Protein AF-A0A366X225-F1 (afdb_monomer_lite)

pLDDT: mean 85.99, std 16.81, range [42.94, 98.06]

Radius of gyration: 25.99 Å; chains: 1; bounding box: 62×30×93 Å

Secondary structure (DSSP, 8-state):
----------------------PPPPEEEEEEEEEEEEETTEEEEEEEEEEEEEEEETT-SEEEEEETTEEEEEEEEEETTEEEEEEEETTEEEEEEEETT-EEEEEE-STT-EEEEEEEEE-

Sequence (123 aa):
MKYLAALAALLLPAVVQATTQNTPGAEFVYECQIEEICKSGKCTPAGTPKKIMLKRVEGASKGTLSVDGDVAELHVFKGLGSYEFLQITNGGSVGYTIDESGTLAIRATGANSRNERGTCTVS

Structure (mmCIF, N/CA/C/O backbone):
data_AF-A0A366X225-F1
#
_entry.id   AF-A0A366X225-F1
#
loop_
_atom_site.group_PDB
_atom_site.id
_atom_site.type_symbol
_atom_site.label_atom_id
_atom_site.label_alt_id
_atom_site.label_comp_id
_atom_site.label_asym_id
_atom_site.label_entity_id
_atom_site.label_seq_id
_atom_site.pdbx_PDB_ins_code
_atom_site.Cartn_x
_atom_site.Cartn_y
_atom_site.Cartn_z
_atom_site.occupancy
_atom_site.B_iso_or_equiv
_atom_site.auth_seq_id
_atom_site.auth_comp_id
_atom_site.auth_asym_id
_atom_site.auth_atom_id
_atom_site.pdbx_PDB_model_num
ATOM 1 N N . MET A 1 1 ? 44.214 -16.296 -74.982 1.00 45.38 1 MET A N 1
ATOM 2 C CA . MET A 1 1 ? 42.914 -16.454 -74.297 1.00 45.38 1 MET A CA 1
ATOM 3 C C . MET A 1 1 ? 43.184 -16.617 -72.807 1.00 45.38 1 MET A C 1
ATOM 5 O O . MET A 1 1 ? 43.672 -17.663 -72.406 1.00 45.38 1 MET A O 1
ATOM 9 N N . LYS A 1 2 ? 43.010 -15.554 -72.013 1.00 42.94 2 LYS A N 1
ATOM 10 C CA . LYS A 1 2 ? 43.179 -15.571 -70.551 1.00 42.94 2 LYS A CA 1
ATOM 11 C C . LYS A 1 2 ? 41.893 -15.022 -69.939 1.00 42.94 2 LYS A C 1
ATOM 13 O O . LYS A 1 2 ? 41.518 -13.891 -70.223 1.00 42.94 2 LYS A O 1
ATOM 18 N N . TYR A 1 3 ? 41.212 -15.875 -69.185 1.00 44.16 3 TYR A N 1
ATOM 19 C CA . TYR A 1 3 ? 39.962 -15.594 -68.495 1.00 44.16 3 TYR A CA 1
ATOM 20 C C . TYR A 1 3 ? 40.241 -14.700 -67.281 1.00 44.16 3 TYR A C 1
ATOM 22 O O . TYR A 1 3 ? 41.045 -15.064 -66.427 1.00 44.16 3 TYR A O 1
ATOM 30 N N . LEU A 1 4 ? 39.581 -13.546 -67.202 1.00 45.88 4 LEU A N 1
ATOM 31 C CA . LEU A 1 4 ? 39.480 -12.745 -65.983 1.00 45.88 4 LEU A CA 1
ATOM 32 C C . LEU A 1 4 ? 38.033 -12.846 -65.508 1.00 45.88 4 LEU A C 1
ATOM 34 O O . LEU A 1 4 ? 37.137 -12.214 -66.061 1.00 45.88 4 LEU A O 1
ATOM 38 N N . ALA A 1 5 ? 37.813 -13.707 -64.518 1.00 49.00 5 ALA A N 1
ATOM 39 C CA . ALA A 1 5 ? 36.567 -13.775 -63.775 1.00 49.00 5 ALA A CA 1
ATOM 40 C C . ALA A 1 5 ? 36.510 -12.575 -62.818 1.00 49.00 5 ALA A C 1
ATOM 42 O O . ALA A 1 5 ? 37.310 -12.479 -61.889 1.00 49.00 5 ALA A O 1
ATOM 43 N N . ALA A 1 6 ? 35.589 -11.645 -63.063 1.00 52.09 6 ALA A N 1
ATOM 44 C CA . ALA A 1 6 ? 35.279 -10.574 -62.127 1.00 52.09 6 ALA A CA 1
ATOM 45 C C . ALA A 1 6 ? 34.315 -11.116 -61.058 1.00 52.09 6 ALA A C 1
ATOM 47 O O . ALA A 1 6 ? 33.169 -11.445 -61.363 1.00 52.09 6 ALA A O 1
ATOM 48 N N . LEU A 1 7 ? 34.783 -11.231 -59.810 1.00 51.38 7 LEU A N 1
ATOM 49 C CA . LEU A 1 7 ? 33.918 -11.467 -58.654 1.00 51.38 7 LEU A CA 1
ATOM 50 C C . LEU A 1 7 ? 33.067 -10.214 -58.406 1.00 51.38 7 LEU A C 1
ATOM 52 O O . LEU A 1 7 ? 33.584 -9.175 -57.998 1.00 51.38 7 LEU A O 1
ATOM 56 N N . ALA A 1 8 ? 31.758 -10.324 -58.614 1.00 50.22 8 ALA A N 1
ATOM 57 C CA . ALA A 1 8 ? 30.793 -9.360 -58.108 1.00 50.22 8 ALA A CA 1
ATOM 58 C C . ALA A 1 8 ? 30.643 -9.551 -56.588 1.00 50.22 8 ALA A C 1
ATOM 60 O O . ALA A 1 8 ? 30.026 -10.512 -56.129 1.00 50.22 8 ALA A O 1
ATOM 61 N N . ALA A 1 9 ? 31.222 -8.645 -55.802 1.00 53.41 9 ALA A N 1
ATOM 62 C CA . ALA A 1 9 ? 30.961 -8.556 -54.371 1.00 53.41 9 ALA A CA 1
ATOM 63 C C . ALA A 1 9 ? 29.570 -7.933 -54.154 1.00 53.41 9 ALA A C 1
ATOM 65 O O . ALA A 1 9 ? 29.398 -6.716 -54.217 1.00 53.41 9 ALA A O 1
ATOM 66 N N . LEU A 1 10 ? 28.562 -8.779 -53.933 1.00 50.12 10 LEU A N 1
ATOM 67 C CA . LEU A 1 10 ? 27.245 -8.372 -53.447 1.00 50.12 10 LEU A CA 1
ATOM 68 C C . LEU A 1 10 ? 27.374 -7.913 -51.986 1.00 50.12 10 LEU A C 1
ATOM 70 O O . LEU A 1 10 ? 27.434 -8.727 -51.068 1.00 50.12 10 LEU A O 1
ATOM 74 N N . LEU A 1 11 ? 27.427 -6.598 -51.776 1.00 56.06 11 LEU A N 1
ATOM 75 C CA . LEU A 1 11 ? 27.238 -5.975 -50.466 1.00 56.06 11 LEU A CA 1
ATOM 76 C C . LEU A 1 11 ? 25.758 -6.102 -50.080 1.00 56.06 11 LEU A C 1
ATOM 78 O O . LEU A 1 11 ? 24.922 -5.304 -50.499 1.00 56.06 11 LEU A O 1
ATOM 82 N N . LEU A 1 12 ? 25.429 -7.131 -49.301 1.00 57.06 12 LEU A N 1
ATOM 83 C CA . LEU A 1 12 ? 24.141 -7.224 -48.618 1.00 57.06 12 LEU A CA 1
ATOM 84 C C . LEU A 1 12 ? 24.100 -6.155 -47.510 1.00 57.06 12 LEU A C 1
ATOM 86 O O . LEU A 1 12 ? 25.035 -6.097 -46.706 1.00 57.06 12 LEU A O 1
ATOM 90 N N . PRO A 1 13 ? 23.053 -5.314 -47.424 1.00 50.59 13 PRO A N 1
ATOM 91 C CA . PRO A 1 13 ? 22.893 -4.420 -46.289 1.00 50.59 13 PRO A CA 1
ATOM 92 C C . PRO A 1 13 ? 22.674 -5.270 -45.035 1.00 50.59 13 PRO A C 1
ATOM 94 O O . PRO A 1 13 ? 21.733 -6.062 -44.961 1.00 50.59 13 PRO A O 1
ATOM 97 N N . ALA A 1 14 ? 23.565 -5.121 -44.055 1.00 59.62 14 ALA A N 1
ATOM 98 C CA . A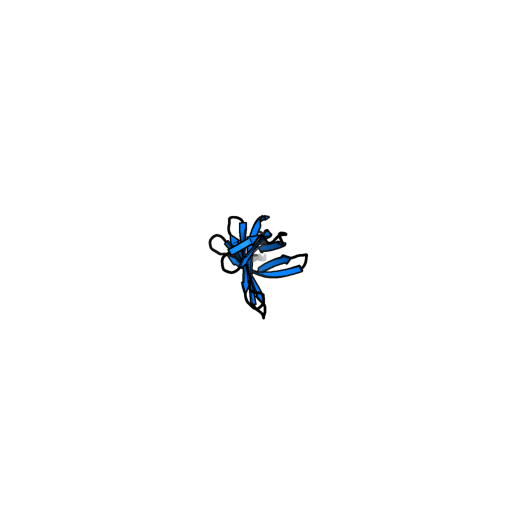LA A 1 14 ? 23.378 -5.693 -42.734 1.00 59.62 14 ALA A CA 1
ATOM 99 C C . ALA A 1 14 ? 22.087 -5.112 -42.147 1.00 59.62 14 ALA A C 1
ATOM 101 O O . ALA A 1 14 ? 22.006 -3.923 -41.836 1.00 59.62 14 ALA A O 1
ATOM 102 N N . VAL A 1 15 ? 21.057 -5.948 -42.038 1.00 59.75 15 VAL A N 1
ATOM 103 C CA . VAL A 1 15 ? 19.835 -5.617 -41.312 1.00 59.75 15 VAL A CA 1
ATOM 104 C C . VAL A 1 15 ? 20.234 -5.491 -39.845 1.00 59.75 15 VAL A C 1
ATOM 106 O O . VAL A 1 15 ? 20.416 -6.490 -39.154 1.00 59.75 15 VAL A O 1
ATOM 109 N N . VAL A 1 16 ? 20.424 -4.259 -39.374 1.00 59.19 16 VAL A N 1
ATOM 110 C CA . VAL A 1 16 ? 20.585 -3.971 -37.948 1.00 59.19 16 VAL A CA 1
ATOM 111 C C . VAL A 1 16 ? 19.224 -4.219 -37.308 1.00 59.19 16 VAL A C 1
ATOM 113 O O . VAL A 1 16 ? 18.356 -3.349 -37.294 1.00 59.19 16 VAL A O 1
ATOM 116 N N . GLN A 1 17 ? 18.998 -5.444 -36.834 1.00 50.78 17 GLN A N 1
ATOM 117 C CA . GLN A 1 17 ? 17.871 -5.731 -35.959 1.00 50.78 17 GLN A CA 1
ATOM 118 C C . GLN A 1 17 ? 18.116 -4.967 -34.660 1.00 50.78 17 GLN A C 1
ATOM 120 O O . GLN A 1 17 ? 18.976 -5.337 -33.864 1.00 50.78 17 GLN A O 1
ATOM 125 N N . ALA A 1 18 ? 17.382 -3.872 -34.465 1.00 53.41 18 ALA A N 1
ATOM 126 C CA . ALA A 1 18 ? 17.300 -3.204 -33.180 1.00 53.41 18 ALA A CA 1
ATOM 127 C C . ALA A 1 18 ? 16.636 -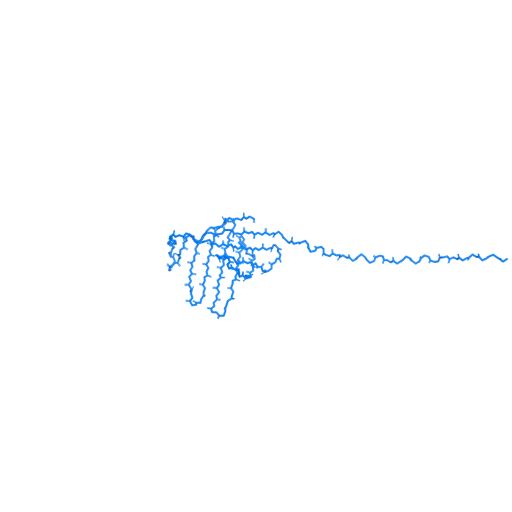4.175 -32.197 1.00 53.41 18 ALA A C 1
ATOM 129 O O . ALA A 1 18 ? 15.414 -4.259 -32.099 1.00 53.41 18 ALA A O 1
ATOM 130 N N . THR A 1 19 ? 17.444 -4.965 -31.497 1.00 49.81 19 THR A N 1
ATOM 131 C CA . THR A 1 19 ? 16.992 -5.681 -30.313 1.00 49.81 19 THR A CA 1
ATOM 132 C C . THR A 1 19 ? 16.685 -4.619 -29.269 1.00 49.81 19 THR A C 1
ATOM 134 O O . THR A 1 19 ? 17.601 -4.040 -28.686 1.00 49.81 19 THR A O 1
ATOM 137 N N . THR A 1 20 ? 15.404 -4.317 -29.053 1.00 56.50 20 THR A N 1
ATOM 138 C CA . THR A 1 20 ? 14.968 -3.611 -27.848 1.00 56.50 20 THR A CA 1
ATOM 139 C C . THR A 1 20 ? 15.400 -4.467 -26.668 1.00 56.50 20 THR A C 1
ATOM 141 O O . THR A 1 20 ? 14.787 -5.494 -26.373 1.00 56.50 20 THR A O 1
ATOM 144 N N . GLN A 1 21 ? 16.520 -4.101 -26.053 1.00 48.28 21 GLN A N 1
ATOM 145 C CA . GLN A 1 21 ? 16.972 -4.699 -24.812 1.00 48.28 21 GLN A CA 1
ATOM 146 C C . GLN A 1 21 ? 15.871 -4.407 -23.787 1.00 48.28 21 GLN A C 1
ATOM 148 O O . GLN A 1 21 ? 15.694 -3.265 -23.370 1.00 48.28 21 GLN A O 1
ATOM 153 N N . ASN A 1 22 ? 15.077 -5.427 -23.451 1.00 58.28 22 ASN A N 1
ATOM 154 C CA . ASN A 1 22 ? 14.127 -5.399 -22.342 1.00 58.28 22 ASN A CA 1
ATOM 155 C C . ASN A 1 22 ? 14.946 -5.369 -21.047 1.00 58.28 22 ASN A C 1
ATOM 157 O O . ASN A 1 22 ? 15.092 -6.378 -20.362 1.00 58.28 22 ASN A O 1
ATOM 161 N N . THR A 1 23 ? 15.565 -4.229 -20.751 1.00 61.78 23 THR A N 1
ATOM 162 C CA . THR A 1 23 ? 16.119 -3.981 -19.426 1.00 61.78 23 THR A CA 1
ATOM 163 C C . THR A 1 23 ? 14.921 -3.886 -18.487 1.00 61.78 23 THR A C 1
ATOM 165 O O . THR A 1 23 ? 14.060 -3.033 -18.721 1.00 61.78 23 THR A O 1
ATOM 168 N N . PRO A 1 24 ? 14.805 -4.761 -17.472 1.00 69.88 24 PRO A N 1
ATOM 169 C CA . PRO A 1 24 ? 13.753 -4.626 -16.478 1.00 69.88 24 PRO A CA 1
ATOM 170 C C . PRO A 1 24 ? 13.829 -3.220 -15.880 1.00 69.88 24 PRO A C 1
ATOM 172 O O . PRO A 1 24 ? 14.920 -2.757 -15.542 1.00 69.88 24 PRO A O 1
ATOM 175 N N . GLY A 1 25 ? 12.691 -2.528 -15.804 1.00 84.50 25 GLY A N 1
ATOM 176 C CA . GLY A 1 25 ? 12.619 -1.235 -15.129 1.00 84.50 25 GLY A CA 1
ATOM 177 C C . GLY A 1 25 ? 13.063 -1.352 -13.669 1.00 84.50 25 GLY A C 1
ATOM 178 O O . GLY A 1 25 ? 13.116 -2.453 -13.117 1.00 84.50 25 GLY A O 1
ATOM 179 N N . ALA A 1 26 ? 13.377 -0.223 -13.031 1.00 92.94 26 ALA A N 1
ATOM 180 C CA . ALA A 1 26 ? 13.740 -0.228 -11.619 1.00 92.94 26 ALA A CA 1
ATOM 181 C C . ALA A 1 26 ? 12.612 -0.843 -10.771 1.00 92.94 26 ALA A C 1
ATOM 183 O O . ALA A 1 26 ? 11.428 -0.548 -10.970 1.00 92.94 26 ALA A O 1
ATOM 184 N N . GLU A 1 27 ? 12.979 -1.720 -9.844 1.00 95.25 27 GLU A N 1
ATOM 185 C CA . GLU A 1 27 ? 12.055 -2.310 -8.881 1.00 95.25 27 GLU A CA 1
ATOM 186 C C . GLU A 1 27 ? 11.951 -1.409 -7.650 1.00 95.25 27 GLU A C 1
ATOM 188 O O . GLU A 1 27 ? 12.944 -0.831 -7.224 1.00 95.25 27 GLU A O 1
ATOM 193 N N . PHE A 1 28 ? 10.744 -1.285 -7.104 1.00 95.56 28 PHE A N 1
ATOM 194 C CA . PHE A 1 28 ? 10.478 -0.527 -5.886 1.00 95.56 28 PHE A CA 1
ATOM 195 C C . PHE A 1 28 ? 9.654 -1.389 -4.940 1.00 95.56 28 PHE A C 1
ATOM 197 O O . PHE A 1 28 ? 8.569 -1.856 -5.323 1.00 95.56 28 PHE A O 1
ATOM 204 N N . VAL A 1 29 ? 10.145 -1.562 -3.714 1.00 97.25 29 VAL A N 1
ATOM 205 C CA . VAL A 1 29 ? 9.449 -2.294 -2.655 1.00 97.25 29 VAL A CA 1
ATOM 206 C C . VAL A 1 29 ? 9.064 -1.321 -1.550 1.00 97.25 29 VAL A C 1
ATOM 208 O O . VAL A 1 29 ? 9.901 -0.648 -0.966 1.00 97.25 29 VAL A O 1
ATOM 211 N N . TYR A 1 30 ? 7.769 -1.234 -1.273 1.00 97.69 30 TYR A N 1
ATOM 212 C CA . TYR A 1 30 ? 7.200 -0.430 -0.203 1.00 97.69 30 TYR A CA 1
ATOM 213 C C . TYR A 1 30 ? 6.861 -1.347 0.968 1.00 97.69 30 TYR A C 1
ATOM 215 O O . TYR A 1 30 ? 5.911 -2.131 0.904 1.00 97.69 30 TYR A O 1
ATOM 223 N N . GLU A 1 31 ? 7.633 -1.242 2.039 1.00 97.81 31 GLU A N 1
ATOM 224 C CA . GLU A 1 31 ? 7.369 -1.917 3.304 1.00 97.81 31 GLU A CA 1
ATOM 225 C C . GLU A 1 31 ? 6.490 -1.013 4.159 1.00 97.81 31 GLU A C 1
ATOM 227 O O . GLU A 1 31 ? 6.944 0.026 4.639 1.00 97.81 31 GLU A O 1
ATOM 232 N N . CYS A 1 32 ? 5.222 -1.383 4.327 1.00 97.94 32 CYS A N 1
ATOM 233 C CA . CYS A 1 32 ? 4.241 -0.522 4.965 1.00 97.94 32 CYS A CA 1
ATOM 234 C C . CYS A 1 32 ? 3.738 -1.076 6.295 1.00 97.94 32 CYS A C 1
ATOM 236 O O . CYS A 1 32 ? 3.544 -2.283 6.460 1.00 97.94 32 CYS A O 1
ATOM 238 N N . GLN A 1 33 ? 3.451 -0.168 7.223 1.00 97.38 33 GLN A N 1
ATOM 239 C CA . GLN A 1 33 ? 2.783 -0.441 8.487 1.00 97.38 33 GLN A CA 1
ATOM 240 C C . GLN A 1 33 ? 1.438 0.274 8.506 1.00 97.38 33 GLN A C 1
ATOM 242 O O . GLN A 1 33 ? 1.374 1.490 8.371 1.00 97.38 33 GLN A O 1
ATOM 247 N N . ILE A 1 34 ? 0.357 -0.482 8.664 1.00 96.69 34 ILE A N 1
ATOM 248 C CA . ILE A 1 34 ? -0.988 0.052 8.854 1.00 96.69 34 ILE A CA 1
ATOM 249 C C . ILE A 1 34 ? -1.137 0.394 10.332 1.00 96.69 34 ILE A C 1
ATOM 251 O O . ILE A 1 34 ? -1.117 -0.494 11.183 1.00 96.69 34 ILE A O 1
ATOM 255 N N . GLU A 1 35 ? -1.282 1.677 10.621 1.00 96.62 35 GLU A N 1
ATOM 256 C CA . GLU A 1 35 ? -1.203 2.248 11.966 1.00 96.62 35 GLU A CA 1
ATOM 257 C C . GLU A 1 35 ? -2.560 2.728 12.470 1.00 96.62 35 GLU A C 1
ATOM 259 O O . GLU A 1 35 ? -2.798 2.719 13.677 1.00 96.62 35 GLU A O 1
ATOM 264 N N . GLU A 1 36 ? -3.471 3.113 11.573 1.00 96.62 36 GLU A N 1
ATOM 265 C CA . GLU A 1 36 ? -4.776 3.653 11.942 1.00 96.62 36 GLU A CA 1
ATOM 266 C C . GLU A 1 36 ? -5.917 3.006 11.158 1.00 96.62 36 GLU A C 1
ATOM 268 O O . GLU A 1 36 ? -5.807 2.702 9.969 1.00 96.62 36 GLU A O 1
ATOM 273 N N . ILE A 1 37 ? -7.066 2.887 11.821 1.00 94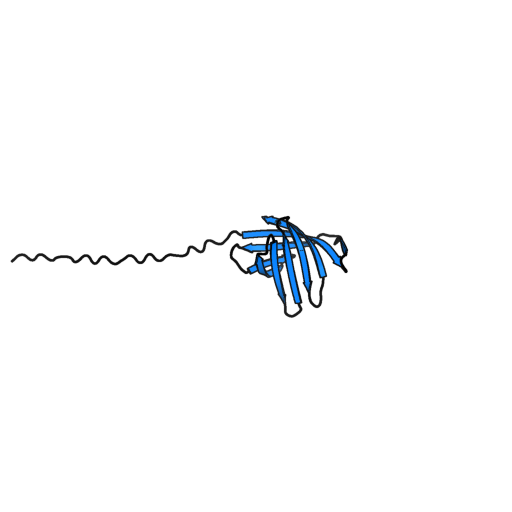.69 37 ILE A N 1
ATOM 274 C CA . ILE A 1 37 ? -8.345 2.524 11.216 1.00 94.69 37 ILE A CA 1
ATOM 275 C C . ILE A 1 37 ? -9.234 3.763 11.237 1.00 94.69 37 ILE A C 1
ATOM 277 O O . ILE A 1 37 ? -9.429 4.389 12.280 1.00 94.69 37 ILE A O 1
ATOM 281 N N . CYS A 1 38 ? -9.795 4.115 10.085 1.00 93.94 38 CYS A N 1
ATOM 282 C CA . CYS A 1 38 ? -10.588 5.320 9.905 1.00 93.94 38 CYS A CA 1
ATOM 283 C C . CYS A 1 38 ? -12.071 4.993 9.703 1.00 93.94 38 CYS A C 1
ATOM 285 O O . CYS A 1 38 ? -12.463 4.326 8.742 1.00 93.94 38 CYS A O 1
ATOM 287 N N . LYS A 1 39 ? -12.925 5.531 10.578 1.00 89.62 39 LYS A N 1
ATOM 288 C CA . LYS A 1 39 ? -14.384 5.390 10.526 1.00 89.62 39 LYS A CA 1
ATOM 289 C C . LYS A 1 39 ? -15.053 6.754 10.660 1.00 89.62 39 LYS A C 1
ATOM 291 O O . LYS A 1 39 ? -14.730 7.535 11.550 1.00 89.62 39 LYS A O 1
ATOM 296 N N . SER A 1 40 ? -15.992 7.045 9.759 1.00 85.50 40 SER A N 1
ATOM 297 C CA . SER A 1 40 ? -16.766 8.299 9.754 1.00 85.50 40 SER A CA 1
ATOM 298 C C . SER A 1 40 ? -15.897 9.566 9.834 1.00 85.50 40 SER A C 1
ATOM 300 O O . SER A 1 40 ? -16.204 10.498 10.572 1.00 85.50 40 SER A O 1
ATOM 302 N N . GLY A 1 41 ? -14.779 9.581 9.099 1.00 83.81 41 GLY A N 1
ATOM 303 C CA . GLY A 1 41 ? -13.854 10.719 9.034 1.00 83.81 41 GLY A CA 1
ATOM 304 C C . GLY A 1 41 ? -12.887 10.854 10.215 1.00 83.81 41 GLY A C 1
ATOM 305 O O . GLY A 1 41 ? -12.071 11.769 10.208 1.00 83.81 41 GLY A O 1
ATOM 306 N N . LYS A 1 42 ? -12.938 9.956 11.205 1.00 91.06 42 LYS A N 1
ATOM 307 C CA . LYS A 1 42 ? -11.994 9.921 12.330 1.00 91.06 42 LYS A CA 1
ATOM 308 C C . LYS A 1 42 ? -11.111 8.686 12.233 1.00 91.06 42 LYS A C 1
ATOM 310 O O . LYS A 1 42 ? -11.626 7.608 11.947 1.00 91.06 42 LYS A O 1
ATOM 315 N N . CYS A 1 43 ? -9.818 8.846 12.484 1.00 93.75 43 CYS A N 1
ATOM 316 C CA . CYS A 1 43 ? -8.851 7.754 12.517 1.00 93.75 43 CYS A CA 1
ATOM 317 C C . CYS A 1 43 ? -8.443 7.470 13.962 1.00 93.75 43 CYS A C 1
ATOM 319 O O . CYS A 1 43 ? -8.312 8.388 14.772 1.00 93.75 43 CYS A O 1
ATOM 321 N N . THR A 1 44 ? -8.322 6.190 14.291 1.00 95.38 44 THR A N 1
ATOM 322 C CA . THR A 1 44 ? -7.891 5.710 15.606 1.00 95.38 44 THR A CA 1
ATOM 323 C C . THR A 1 44 ? -6.778 4.685 15.430 1.00 95.38 44 THR A C 1
ATOM 325 O O . THR A 1 44 ? -6.866 3.901 14.481 1.00 95.38 44 THR A O 1
ATOM 328 N N . PRO A 1 45 ? -5.787 4.622 16.336 1.00 94.94 45 PRO A N 1
ATOM 329 C CA . PRO A 1 45 ? -4.719 3.631 16.256 1.00 94.94 45 PRO A CA 1
ATOM 330 C C . PRO A 1 45 ? -5.251 2.193 16.150 1.00 94.94 45 PRO A C 1
ATOM 332 O O . PRO A 1 45 ? -6.171 1.813 16.873 1.00 94.94 45 PRO A O 1
ATOM 335 N N . ALA A 1 46 ? -4.650 1.386 15.275 1.00 87.00 46 ALA A N 1
ATOM 336 C CA . ALA A 1 46 ? -5.008 -0.012 15.013 1.00 87.00 46 ALA A CA 1
ATOM 337 C C . ALA A 1 46 ? -4.573 -0.986 16.134 1.00 87.00 46 ALA A C 1
ATOM 339 O O . ALA A 1 46 ? -4.807 -2.190 16.045 1.00 87.00 46 ALA A O 1
ATOM 340 N N . GLY A 1 47 ? -3.949 -0.481 17.205 1.00 87.81 47 GLY A N 1
ATOM 341 C CA . GLY A 1 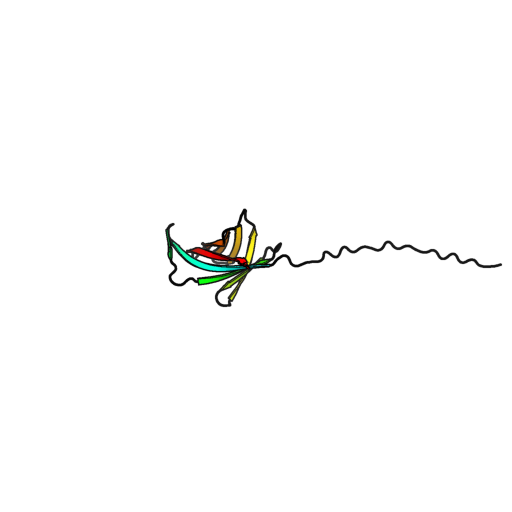47 ? -3.366 -1.290 18.273 1.00 87.81 47 GLY A CA 1
ATOM 342 C C . GLY A 1 47 ? -2.015 -1.855 17.844 1.00 87.81 47 GLY A C 1
ATOM 343 O O . GLY A 1 47 ? -0.990 -1.211 18.048 1.00 87.81 47 GLY A O 1
ATOM 344 N N . THR A 1 48 ? -2.013 -3.041 17.233 1.00 88.94 48 THR A N 1
ATOM 345 C CA . THR A 1 48 ? -0.803 -3.648 16.660 1.00 88.94 48 THR A CA 1
ATOM 346 C C . THR A 1 48 ? -0.708 -3.297 15.176 1.00 88.94 48 THR A C 1
ATOM 348 O O . THR A 1 48 ? -1.608 -3.680 14.425 1.00 88.94 48 THR A O 1
ATOM 351 N N . PRO A 1 49 ? 0.361 -2.611 14.726 1.00 87.19 49 PRO A N 1
ATOM 352 C CA . PRO A 1 49 ? 0.502 -2.272 13.320 1.00 87.19 49 PRO A CA 1
ATOM 353 C C . PRO A 1 49 ? 0.554 -3.520 12.440 1.00 87.19 49 PRO A C 1
ATOM 355 O O . PRO A 1 49 ? 1.359 -4.428 12.672 1.00 87.19 49 PRO A O 1
ATOM 358 N N . LYS A 1 50 ? -0.297 -3.565 11.413 1.00 92.50 50 LYS A N 1
ATOM 359 C CA . LYS A 1 50 ? -0.286 -4.650 10.428 1.00 92.50 50 LYS A CA 1
ATOM 360 C C . LYS A 1 50 ? 0.738 -4.337 9.344 1.00 92.50 50 LYS A C 1
ATOM 362 O O . LYS A 1 50 ? 0.693 -3.260 8.757 1.00 92.50 50 LYS A O 1
ATOM 367 N N . LYS A 1 51 ? 1.629 -5.282 9.049 1.00 95.44 51 LYS A N 1
ATOM 368 C CA . LYS A 1 51 ? 2.637 -5.123 7.995 1.00 95.44 51 LYS A CA 1
ATOM 369 C C . LYS A 1 51 ? 2.116 -5.634 6.660 1.00 95.44 51 LYS A C 1
ATOM 371 O O . LYS A 1 51 ? 1.505 -6.698 6.601 1.00 95.44 51 LYS A O 1
ATOM 376 N N . ILE A 1 52 ? 2.382 -4.882 5.601 1.00 97.00 52 ILE A N 1
ATOM 377 C CA . ILE A 1 52 ? 2.146 -5.300 4.218 1.00 97.00 52 ILE A CA 1
ATOM 378 C C . ILE A 1 52 ? 3.345 -4.890 3.364 1.00 97.00 52 ILE A C 1
ATOM 380 O O . ILE A 1 52 ? 4.029 -3.919 3.686 1.00 97.00 52 ILE A O 1
ATOM 384 N N . MET A 1 53 ? 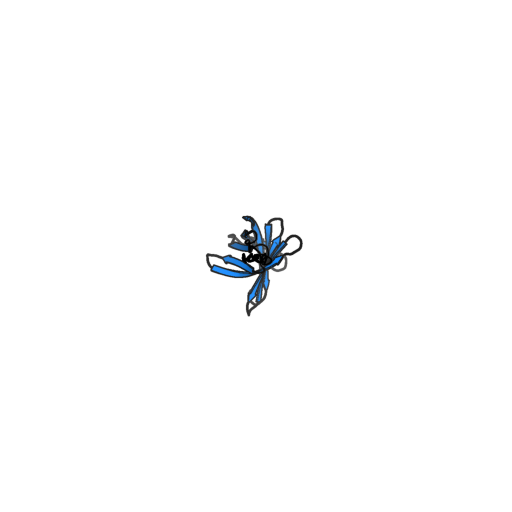3.580 -5.596 2.261 1.00 97.94 53 MET A N 1
ATOM 385 C CA . MET A 1 53 ? 4.539 -5.159 1.246 1.00 97.94 53 MET A CA 1
ATOM 386 C C . MET A 1 53 ? 3.825 -4.896 -0.070 1.00 97.94 53 MET A C 1
ATOM 388 O O . MET A 1 53 ? 3.034 -5.722 -0.524 1.00 97.94 53 MET A O 1
ATOM 392 N N . LEU A 1 54 ? 4.125 -3.768 -0.697 1.00 98.06 54 LEU A N 1
ATOM 393 C CA . LEU A 1 54 ? 3.665 -3.437 -2.038 1.00 98.06 54 LEU A CA 1
ATOM 394 C C . LEU A 1 54 ? 4.880 -3.347 -2.951 1.00 98.06 54 LEU A C 1
ATOM 396 O O . LEU A 1 54 ? 5.862 -2.699 -2.617 1.00 98.06 54 LEU A O 1
ATOM 400 N N . LYS A 1 55 ? 4.832 -3.993 -4.110 1.00 97.56 55 LYS A N 1
ATOM 401 C CA . LYS A 1 55 ? 5.946 -4.001 -5.060 1.00 97.56 55 LYS A CA 1
ATOM 402 C C . LYS A 1 55 ? 5.474 -3.573 -6.434 1.00 97.56 55 LYS A C 1
ATOM 404 O O . LYS A 1 55 ? 4.426 -4.020 -6.901 1.00 97.56 55 LYS A O 1
ATOM 409 N N . ARG A 1 56 ? 6.267 -2.732 -7.096 1.00 95.88 56 ARG A N 1
ATOM 410 C CA . ARG A 1 56 ? 6.083 -2.366 -8.506 1.00 95.88 56 ARG A CA 1
ATOM 411 C C . ARG A 1 56 ? 7.413 -2.390 -9.243 1.00 95.88 56 ARG A C 1
ATOM 413 O O . ARG A 1 56 ? 8.470 -2.217 -8.645 1.00 95.88 56 ARG A O 1
ATOM 420 N N . VAL A 1 57 ? 7.326 -2.525 -10.558 1.00 95.25 57 VAL A N 1
ATOM 421 C CA . VAL A 1 57 ? 8.452 -2.369 -11.481 1.00 95.25 57 VAL A CA 1
ATOM 422 C C . VAL A 1 57 ? 8.162 -1.166 -12.373 1.00 95.25 57 VAL A C 1
ATOM 424 O O . VAL A 1 57 ? 7.028 -0.973 -12.814 1.00 95.25 57 VAL A O 1
ATOM 427 N N . GLU A 1 58 ? 9.154 -0.314 -12.605 1.00 92.44 58 GLU A N 1
ATOM 428 C CA . GLU A 1 58 ? 9.014 0.842 -13.487 1.00 92.44 58 GLU A CA 1
ATOM 429 C C . GLU A 1 58 ? 8.556 0.423 -14.891 1.00 92.44 58 GLU A C 1
ATOM 431 O O . GLU A 1 58 ? 9.062 -0.534 -15.472 1.00 92.44 58 GLU A O 1
ATOM 436 N N . GLY A 1 59 ? 7.559 1.132 -15.425 1.00 90.38 59 GLY A N 1
ATOM 437 C CA . GLY A 1 59 ? 6.957 0.826 -16.724 1.00 90.38 59 GLY A CA 1
ATOM 438 C C . GLY A 1 59 ? 5.963 -0.343 -16.721 1.00 90.38 59 GLY A C 1
ATOM 439 O O . GLY A 1 59 ? 5.234 -0.506 -17.698 1.00 90.38 59 GLY A O 1
ATOM 440 N N . ALA A 1 60 ? 5.867 -1.123 -15.639 1.00 93.19 60 ALA A N 1
ATOM 441 C CA . ALA A 1 60 ? 4.867 -2.177 -15.512 1.00 93.19 60 ALA A CA 1
ATOM 442 C C . ALA A 1 60 ? 3.520 -1.620 -15.025 1.00 93.19 60 ALA A C 1
ATOM 444 O O . ALA A 1 60 ? 3.452 -0.781 -14.128 1.00 93.19 60 ALA A O 1
ATOM 445 N N . SER A 1 61 ? 2.426 -2.142 -15.584 1.00 95.19 61 SER A N 1
ATOM 446 C CA . SER A 1 61 ? 1.053 -1.851 -15.137 1.00 95.19 61 SER A CA 1
ATOM 447 C C . SER A 1 61 ? 0.578 -2.768 -14.006 1.00 95.19 61 SER A C 1
ATOM 449 O O . SER A 1 61 ? -0.557 -2.645 -13.537 1.00 95.19 61 SER A O 1
ATOM 451 N N . LYS A 1 62 ? 1.434 -3.705 -13.587 1.00 96.81 62 LYS A N 1
ATOM 452 C CA . LYS A 1 62 ? 1.166 -4.712 -12.565 1.00 96.81 62 LYS A CA 1
ATOM 453 C C . LYS A 1 62 ? 2.198 -4.635 -11.449 1.00 96.81 62 LYS A C 1
ATOM 455 O O . LYS A 1 62 ? 3.362 -4.310 -11.677 1.00 96.81 62 LYS A O 1
ATOM 460 N N . GLY A 1 63 ? 1.741 -4.950 -10.249 1.00 97.19 63 GLY A N 1
ATOM 461 C CA . GLY A 1 63 ? 2.533 -5.026 -9.033 1.00 97.19 63 GLY A CA 1
ATOM 462 C C . GLY A 1 63 ? 1.992 -6.122 -8.129 1.00 97.19 63 GLY A C 1
ATOM 463 O O . GLY A 1 63 ? 1.080 -6.856 -8.513 1.00 97.19 63 GLY A O 1
ATOM 464 N N . THR A 1 64 ? 2.533 -6.234 -6.924 1.00 97.94 64 THR A N 1
ATOM 465 C CA . THR A 1 64 ? 2.105 -7.264 -5.974 1.00 97.94 64 THR A CA 1
ATOM 466 C C . THR A 1 64 ? 1.877 -6.694 -4.587 1.00 97.94 64 THR A C 1
ATOM 468 O O . THR A 1 64 ? 2.640 -5.845 -4.135 1.00 97.94 64 THR A O 1
ATOM 471 N N . LEU A 1 65 ? 0.862 -7.212 -3.904 1.00 97.62 65 LEU A N 1
ATOM 472 C CA . LEU A 1 65 ? 0.671 -7.105 -2.464 1.00 97.62 65 LEU A CA 1
ATOM 473 C C . LEU A 1 65 ? 1.205 -8.384 -1.824 1.00 97.62 65 LEU A C 1
ATOM 475 O O . LEU A 1 65 ? 0.864 -9.466 -2.295 1.00 97.62 65 LEU A O 1
ATOM 479 N N . SER A 1 66 ? 1.949 -8.271 -0.728 1.00 97.31 66 SER A N 1
ATOM 480 C CA . SER A 1 66 ? 2.194 -9.385 0.182 1.00 97.31 66 SER A CA 1
ATOM 481 C C . SER A 1 66 ? 1.685 -9.079 1.584 1.00 97.31 66 SER A C 1
ATOM 483 O O . SER A 1 66 ? 1.959 -8.007 2.130 1.00 97.31 66 SER A O 1
ATOM 485 N N . VAL A 1 67 ? 0.942 -10.022 2.160 1.00 94.12 67 VAL A N 1
ATOM 486 C CA . VAL A 1 67 ? 0.434 -9.966 3.535 1.00 94.12 67 VAL A CA 1
ATOM 487 C C . VAL A 1 67 ? 0.623 -11.335 4.162 1.00 94.12 67 VAL A C 1
ATOM 489 O O . VAL A 1 67 ? 0.099 -12.309 3.638 1.00 94.12 67 VAL A O 1
ATOM 492 N N . ASP A 1 68 ? 1.370 -11.416 5.261 1.00 90.88 68 ASP A N 1
ATOM 493 C CA . ASP A 1 68 ? 1.570 -12.663 6.018 1.00 90.88 68 ASP A CA 1
ATOM 494 C C . ASP A 1 68 ? 2.037 -13.865 5.159 1.00 90.88 68 ASP A C 1
ATOM 496 O O . ASP A 1 68 ? 1.759 -15.019 5.471 1.00 90.88 68 ASP A O 1
ATOM 500 N N . GLY A 1 69 ? 2.772 -13.596 4.072 1.00 88.44 69 GLY A N 1
ATOM 501 C CA . GLY A 1 69 ? 3.274 -14.603 3.127 1.00 88.44 69 GLY A CA 1
ATOM 502 C C . GLY A 1 69 ? 2.366 -14.868 1.921 1.00 88.44 69 GLY A C 1
ATOM 503 O O . GLY A 1 69 ? 2.851 -15.371 0.909 1.00 88.44 69 GLY A O 1
ATOM 504 N N . ASP A 1 70 ? 1.097 -14.462 1.970 1.00 94.88 70 ASP A N 1
ATOM 505 C CA . ASP A 1 70 ? 0.200 -14.518 0.816 1.00 94.88 70 ASP A CA 1
ATOM 506 C C . ASP A 1 70 ? 0.538 -13.401 -0.172 1.00 94.88 70 ASP A C 1
ATOM 508 O O . ASP A 1 70 ? 0.840 -12.274 0.231 1.00 94.88 70 ASP A O 1
ATOM 512 N N . VAL A 1 71 ? 0.478 -13.702 -1.474 1.00 96.06 71 VAL A N 1
ATOM 513 C CA . VAL A 1 71 ? 0.782 -12.748 -2.549 1.00 96.06 71 VAL A CA 1
ATOM 514 C C . VAL A 1 71 ? -0.415 -12.590 -3.479 1.00 96.06 71 VAL A C 1
ATOM 516 O O . VAL A 1 71 ? -0.976 -13.572 -3.964 1.00 96.06 71 VAL A O 1
ATOM 519 N N . ALA A 1 72 ? -0.776 -11.342 -3.769 1.00 95.12 72 ALA A N 1
ATOM 520 C CA . ALA A 1 72 ? -1.814 -10.990 -4.731 1.00 95.12 72 ALA A CA 1
ATOM 521 C C . ALA A 1 72 ? -1.274 -10.021 -5.787 1.00 95.12 72 ALA A C 1
ATOM 523 O O . ALA A 1 72 ? -0.493 -9.124 -5.475 1.00 95.12 72 ALA A O 1
ATOM 524 N N . GLU A 1 73 ? -1.714 -10.174 -7.035 1.00 96.94 73 GLU A N 1
ATOM 525 C CA . GLU A 1 73 ? -1.423 -9.210 -8.098 1.00 96.94 73 GLU A CA 1
ATOM 526 C C . GLU A 1 73 ? -2.319 -7.968 -7.966 1.00 96.94 73 GLU A C 1
ATOM 528 O O . GLU A 1 73 ? -3.506 -8.063 -7.644 1.00 96.94 73 GLU A O 1
ATOM 533 N N . LEU A 1 74 ? -1.746 -6.802 -8.253 1.00 98.00 74 LEU A N 1
ATOM 534 C CA . LEU A 1 74 ? -2.411 -5.504 -8.250 1.00 98.00 74 LEU A CA 1
ATOM 535 C C . LEU A 1 74 ? -2.197 -4.804 -9.588 1.00 98.00 74 LEU A C 1
ATOM 537 O O . LEU A 1 74 ? -1.164 -4.972 -10.237 1.00 98.00 74 LEU A O 1
ATOM 541 N N . HIS A 1 75 ? -3.137 -3.946 -9.965 1.00 98.06 75 HIS A N 1
ATOM 542 C CA . HIS A 1 75 ? -2.880 -2.924 -10.974 1.00 98.06 75 HIS A CA 1
ATOM 543 C C . HIS A 1 75 ? -2.117 -1.760 -10.352 1.00 98.06 75 HIS A C 1
ATOM 545 O O . HIS A 1 75 ? -2.413 -1.380 -9.224 1.00 98.06 75 HIS A O 1
ATOM 551 N N . VAL A 1 76 ? -1.163 -1.192 -11.087 1.00 97.44 76 VAL A N 1
ATOM 552 C CA . VAL A 1 76 ? -0.361 -0.051 -10.632 1.00 97.44 76 VAL A CA 1
ATOM 553 C C . VAL A 1 76 ? -0.631 1.144 -11.528 1.00 97.44 76 VAL A C 1
ATOM 555 O O . VAL A 1 76 ? -0.521 1.056 -12.752 1.00 97.44 76 VAL A O 1
ATOM 558 N N . PHE A 1 77 ? -0.940 2.274 -10.904 1.00 95.88 77 PHE A N 1
ATOM 559 C CA . PHE A 1 77 ? -1.163 3.548 -11.566 1.00 95.88 77 PHE A CA 1
ATOM 560 C C . PHE A 1 77 ? -0.232 4.596 -10.968 1.00 95.88 77 PHE A C 1
ATOM 562 O O . PHE A 1 77 ? -0.077 4.705 -9.751 1.00 95.88 77 PHE A O 1
ATOM 569 N N . LYS A 1 78 ? 0.402 5.380 -11.839 1.00 93.62 78 LYS A N 1
ATOM 570 C CA . LYS A 1 78 ? 1.187 6.539 -11.422 1.00 93.62 78 LYS A CA 1
ATOM 571 C C . LYS A 1 78 ? 0.258 7.745 -11.308 1.00 93.62 78 LYS A C 1
ATOM 573 O O . LYS A 1 78 ? -0.336 8.153 -12.305 1.00 93.62 78 LYS A O 1
ATOM 578 N N . GLY A 1 79 ? 0.147 8.294 -10.105 1.00 87.44 79 GLY A N 1
ATOM 579 C CA . GLY A 1 79 ? -0.520 9.561 -9.834 1.00 87.44 79 GLY A CA 1
ATOM 580 C C . GLY A 1 79 ? 0.451 10.741 -9.898 1.00 87.44 79 GLY A C 1
ATOM 581 O O . GLY A 1 79 ? 1.662 10.582 -10.079 1.00 87.44 79 GLY A O 1
ATOM 582 N N . LEU A 1 80 ? -0.081 11.951 -9.729 1.00 89.88 80 LEU A N 1
ATOM 583 C CA . LEU A 1 80 ? 0.741 13.135 -9.485 1.00 89.88 80 LEU A CA 1
ATOM 584 C C . LEU A 1 80 ? 1.216 13.102 -8.027 1.00 89.88 80 LEU A C 1
ATOM 586 O O . LEU A 1 80 ? 0.408 13.283 -7.120 1.00 89.88 80 LEU A O 1
ATOM 590 N N . GLY A 1 81 ? 2.507 12.839 -7.812 1.00 90.00 81 GLY A N 1
ATOM 591 C CA . GLY A 1 81 ? 3.103 12.766 -6.471 1.00 90.00 81 GLY A CA 1
ATOM 592 C C . GLY A 1 81 ? 2.687 11.540 -5.650 1.00 90.00 81 GLY A C 1
ATOM 593 O O . GLY A 1 81 ? 2.804 11.544 -4.426 1.00 90.00 81 GLY A O 1
ATOM 594 N N . SER A 1 82 ? 2.163 10.495 -6.296 1.00 94.38 82 SER A N 1
ATOM 595 C CA . SER A 1 82 ? 1.762 9.259 -5.624 1.00 94.38 82 SER A CA 1
ATOM 596 C C . SER A 1 82 ? 1.767 8.050 -6.557 1.00 94.38 82 SER A C 1
ATOM 598 O O . SER A 1 82 ? 1.786 8.173 -7.785 1.00 94.38 82 SER A O 1
ATOM 600 N N . TYR A 1 83 ? 1.725 6.863 -5.960 1.00 95.25 83 TYR A N 1
ATOM 601 C CA . TYR A 1 83 ? 1.434 5.608 -6.641 1.00 95.25 83 TYR A CA 1
ATOM 602 C C . TYR A 1 83 ? 0.180 4.983 -6.050 1.00 95.25 83 TYR A C 1
ATOM 604 O O . TYR A 1 83 ? 0.024 4.910 -4.832 1.00 95.25 83 TYR A O 1
ATOM 612 N N . GLU A 1 84 ? -0.701 4.514 -6.926 1.00 97.00 84 GLU A N 1
ATOM 613 C CA . GLU A 1 84 ? -1.896 3.774 -6.552 1.00 97.00 84 GLU A CA 1
ATOM 614 C C . GLU A 1 84 ? -1.756 2.315 -6.977 1.00 97.00 84 GLU A C 1
ATOM 616 O O . GLU A 1 84 ? -1.447 2.008 -8.130 1.00 97.00 84 GLU A O 1
ATOM 621 N N . PHE A 1 85 ? -2.017 1.416 -6.035 1.00 98.00 85 PHE A N 1
ATOM 622 C CA . PHE A 1 85 ? -2.154 -0.007 -6.271 1.00 98.00 85 PHE A CA 1
ATOM 623 C C . PHE A 1 85 ? -3.612 -0.393 -6.083 1.00 98.00 85 PHE A C 1
ATOM 625 O O . PHE A 1 85 ? -4.202 -0.093 -5.048 1.00 98.00 85 PHE A O 1
ATOM 632 N N . LEU A 1 86 ? -4.194 -1.081 -7.056 1.00 97.56 86 LEU A N 1
ATOM 633 C CA . LEU A 1 86 ? -5.606 -1.426 -7.043 1.00 97.56 86 LEU A CA 1
ATOM 634 C C . LEU A 1 86 ? -5.799 -2.929 -7.205 1.00 97.56 86 LEU A C 1
ATOM 636 O O . LEU A 1 86 ? -5.434 -3.518 -8.225 1.00 97.56 86 LEU A O 1
ATOM 640 N N . GLN A 1 87 ? -6.444 -3.528 -6.209 1.00 95.56 87 GLN A N 1
ATOM 641 C CA . GLN A 1 87 ? -7.009 -4.865 -6.296 1.00 95.56 87 GLN A CA 1
ATOM 642 C C . GLN A 1 87 ? -8.500 -4.764 -6.617 1.00 95.56 87 GLN A C 1
ATOM 644 O O . GLN A 1 87 ? -9.240 -4.062 -5.925 1.00 95.56 87 GLN A O 1
ATOM 649 N N . ILE A 1 88 ? -8.959 -5.497 -7.630 1.00 92.38 88 ILE A N 1
ATOM 650 C CA . ILE A 1 88 ? -10.382 -5.616 -7.969 1.00 92.38 88 ILE A CA 1
ATOM 651 C C . ILE A 1 88 ? -10.787 -7.078 -7.803 1.00 92.38 88 ILE A C 1
ATOM 653 O O . ILE A 1 88 ? -10.112 -7.978 -8.294 1.00 92.38 88 ILE A O 1
ATOM 657 N N . THR A 1 89 ? -11.894 -7.309 -7.107 1.00 87.88 89 THR A N 1
ATOM 658 C CA . THR A 1 89 ? -12.482 -8.634 -6.88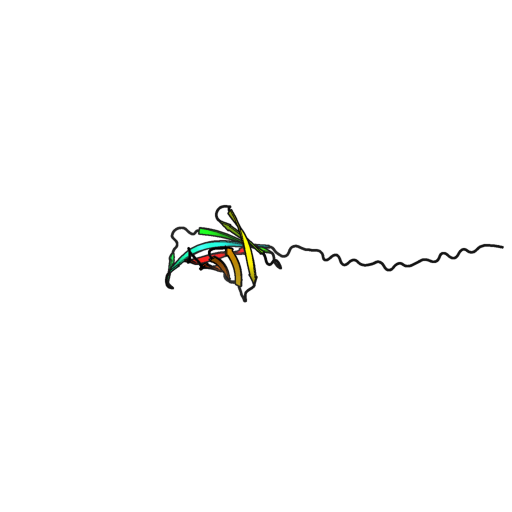8 1.00 87.88 89 THR A CA 1
ATOM 659 C C . THR A 1 89 ? -13.971 -8.594 -7.231 1.00 87.88 89 THR A C 1
ATOM 661 O O . THR A 1 89 ? -14.565 -7.519 -7.309 1.00 87.88 89 THR A O 1
ATOM 664 N N . ASN A 1 90 ? -14.614 -9.756 -7.372 1.00 86.31 90 ASN A N 1
ATOM 665 C CA . ASN A 1 90 ? -16.052 -9.829 -7.667 1.00 86.31 90 ASN A CA 1
ATOM 666 C C . ASN A 1 90 ? -16.949 -9.152 -6.606 1.00 86.31 90 ASN A C 1
ATOM 668 O O . ASN A 1 90 ? -18.108 -8.870 -6.891 1.00 86.31 90 ASN A O 1
ATOM 672 N N . GLY A 1 91 ? -16.442 -8.901 -5.392 1.00 86.50 91 GLY A N 1
ATOM 673 C CA . GLY A 1 91 ? -17.207 -8.325 -4.277 1.00 86.50 91 GLY A CA 1
ATOM 674 C C . GLY A 1 91 ? -16.824 -6.895 -3.885 1.00 86.50 91 GLY A C 1
ATOM 675 O O . GLY A 1 91 ? -17.375 -6.377 -2.910 1.00 86.50 91 GLY A O 1
ATOM 676 N N . GLY A 1 92 ? -15.880 -6.266 -4.592 1.00 93.44 92 GLY A N 1
ATOM 677 C CA . GLY A 1 92 ? -15.387 -4.927 -4.270 1.00 93.44 92 GLY A CA 1
ATOM 678 C C . GLY A 1 92 ? -13.945 -4.689 -4.710 1.00 93.44 92 GLY A C 1
ATOM 679 O O . GLY A 1 92 ? -13.346 -5.500 -5.420 1.00 93.44 92 GLY A O 1
ATOM 680 N N . SER A 1 93 ? -13.375 -3.575 -4.263 1.00 94.81 93 SER A N 1
ATOM 681 C CA . SER A 1 93 ? -11.992 -3.200 -4.558 1.00 94.81 93 SER A CA 1
ATOM 682 C C . SER A 1 93 ? -11.244 -2.756 -3.310 1.00 94.81 93 SER A C 1
ATOM 684 O O . SER A 1 93 ? -11.847 -2.286 -2.344 1.00 94.81 93 SER A O 1
ATOM 686 N N . VAL A 1 94 ? -9.921 -2.890 -3.346 1.00 95.88 94 VAL A N 1
ATOM 687 C CA . VAL A 1 94 ? -9.021 -2.326 -2.340 1.00 95.88 94 VAL A CA 1
ATOM 688 C C . VAL A 1 94 ? -7.952 -1.518 -3.057 1.00 95.88 94 VAL A C 1
ATOM 690 O O . VAL A 1 94 ? -7.200 -2.059 -3.866 1.00 95.88 94 VAL A O 1
ATOM 693 N N . GLY A 1 95 ? -7.928 -0.217 -2.785 1.00 96.69 95 GLY A N 1
ATOM 694 C CA . GLY A 1 95 ? -6.903 0.706 -3.256 1.00 96.69 95 GLY A CA 1
ATOM 695 C C . GLY A 1 95 ? -5.888 0.998 -2.157 1.00 96.69 95 GLY A C 1
ATOM 696 O O . GLY A 1 95 ? -6.276 1.197 -1.005 1.00 96.69 95 GLY A O 1
ATOM 697 N N . TYR A 1 96 ? -4.614 1.051 -2.528 1.00 97.62 96 TYR A N 1
ATOM 698 C CA . TYR A 1 96 ? -3.491 1.459 -1.690 1.00 97.62 96 TYR A CA 1
ATOM 699 C C . TYR A 1 96 ? -2.816 2.647 -2.373 1.00 97.62 96 TYR A C 1
ATOM 701 O O . TYR A 1 96 ? -2.249 2.493 -3.452 1.00 97.62 96 TYR A O 1
ATOM 709 N N . THR A 1 97 ? -2.882 3.827 -1.772 1.00 97.62 97 THR A N 1
ATOM 710 C CA . THR A 1 97 ? -2.224 5.032 -2.281 1.00 97.62 97 THR A CA 1
ATOM 711 C C . THR A 1 97 ? -1.040 5.365 -1.395 1.00 97.62 97 THR A C 1
ATOM 713 O O . THR A 1 97 ? -1.210 5.516 -0.187 1.00 97.62 97 THR A O 1
ATOM 716 N N . ILE A 1 98 ? 0.138 5.496 -1.999 1.00 97.69 98 ILE A N 1
ATOM 717 C CA . ILE A 1 98 ? 1.371 5.908 -1.325 1.00 97.69 98 ILE A CA 1
ATOM 718 C C . ILE A 1 98 ? 1.823 7.222 -1.946 1.00 97.69 98 ILE A C 1
ATOM 720 O O . ILE A 1 98 ? 2.044 7.277 -3.158 1.00 97.69 98 ILE A O 1
ATOM 724 N N . ASP A 1 99 ? 1.942 8.271 -1.140 1.00 96.06 99 ASP A N 1
ATOM 725 C CA . ASP A 1 99 ? 2.498 9.547 -1.597 1.00 96.06 99 ASP A CA 1
ATOM 726 C C . ASP A 1 99 ? 4.035 9.590 -1.498 1.00 96.06 99 ASP A C 1
ATOM 728 O O . ASP A 1 99 ? 4.680 8.672 -0.990 1.00 96.06 99 ASP A O 1
ATOM 732 N N . GLU A 1 100 ? 4.641 10.666 -2.000 1.00 92.75 100 GLU A N 1
ATOM 733 C CA . GLU A 1 100 ? 6.099 10.872 -1.970 1.00 92.75 100 GLU A CA 1
ATOM 734 C C . GLU A 1 100 ? 6.695 10.955 -0.556 1.00 92.75 100 GLU A C 1
ATOM 736 O O . GLU A 1 100 ? 7.890 10.718 -0.387 1.00 92.75 100 GLU A O 1
ATOM 741 N N . SER A 1 101 ? 5.882 11.261 0.460 1.00 94.94 101 SER A N 1
ATOM 742 C CA . SER A 1 101 ? 6.320 11.267 1.860 1.00 94.94 101 SER A CA 1
ATOM 743 C C . SER A 1 101 ? 6.339 9.870 2.486 1.00 94.94 101 SER A C 1
ATOM 745 O O . SER A 1 101 ? 6.819 9.709 3.606 1.00 94.94 101 SER A O 1
ATOM 747 N N . GLY A 1 102 ? 5.825 8.862 1.773 1.00 95.75 102 GLY A N 1
ATOM 748 C CA . GLY A 1 102 ? 5.638 7.512 2.291 1.00 95.75 102 GLY A CA 1
ATOM 749 C C . GLY A 1 102 ? 4.354 7.352 3.104 1.00 95.75 102 GLY A C 1
ATOM 750 O O . GLY A 1 102 ? 4.188 6.334 3.770 1.00 95.75 102 GLY A O 1
ATOM 751 N N . THR A 1 103 ? 3.423 8.309 3.064 1.00 97.06 103 THR A N 1
ATOM 752 C CA . THR A 1 103 ? 2.124 8.147 3.727 1.00 97.06 103 THR A CA 1
ATOM 753 C C . THR A 1 103 ? 1.263 7.173 2.930 1.00 97.06 103 THR A C 1
ATOM 755 O O . THR A 1 103 ? 1.068 7.340 1.725 1.00 97.06 103 THR A O 1
ATOM 758 N N . LEU A 1 104 ? 0.719 6.165 3.613 1.00 97.81 104 LEU A N 1
ATOM 759 C CA . LEU A 1 104 ? -0.183 5.170 3.049 1.00 97.81 104 LEU A CA 1
ATOM 760 C C . LEU A 1 104 ? -1.636 5.500 3.393 1.00 97.81 104 LEU A C 1
ATOM 762 O O . LEU A 1 104 ? -2.000 5.646 4.562 1.00 97.81 104 LEU A O 1
ATOM 766 N N . ALA A 1 105 ? -2.491 5.503 2.377 1.00 97.06 105 ALA A N 1
ATOM 767 C CA . ALA A 1 105 ? -3.937 5.473 2.527 1.00 97.06 105 ALA A CA 1
ATOM 768 C C . ALA A 1 105 ? -4.499 4.208 1.874 1.00 97.06 105 ALA A C 1
ATOM 770 O O . ALA A 1 105 ? -4.235 3.934 0.705 1.00 97.06 105 ALA A O 1
ATOM 771 N N . ILE A 1 106 ? -5.306 3.451 2.616 1.00 96.56 106 ILE A N 1
ATOM 772 C CA . ILE A 1 106 ? -5.999 2.269 2.104 1.00 96.56 106 ILE A CA 1
ATOM 773 C C . ILE A 1 106 ? -7.491 2.550 2.086 1.00 96.56 106 ILE A C 1
ATOM 775 O O . ILE A 1 106 ? -8.067 2.997 3.082 1.00 96.56 106 ILE A O 1
ATOM 779 N N . ARG A 1 107 ? -8.130 2.239 0.961 1.00 95.81 107 ARG A N 1
ATOM 780 C CA . ARG A 1 107 ? -9.579 2.319 0.804 1.00 95.81 107 ARG A CA 1
ATOM 781 C C . ARG A 1 107 ? -10.114 1.008 0.260 1.00 95.81 107 ARG A C 1
ATOM 783 O O . ARG A 1 107 ? -9.919 0.687 -0.908 1.00 95.81 107 ARG A O 1
ATOM 790 N N . ALA A 1 108 ? -10.831 0.278 1.102 1.00 94.19 108 ALA A N 1
ATOM 791 C CA . ALA A 1 108 ? -11.598 -0.887 0.699 1.00 94.19 108 ALA A CA 1
ATOM 792 C C . ALA A 1 108 ? -13.063 -0.498 0.476 1.00 94.19 108 ALA A C 1
ATOM 794 O O . ALA A 1 108 ? -13.659 0.223 1.280 1.00 94.19 108 ALA A O 1
ATOM 795 N N . THR A 1 109 ? -13.651 -1.006 -0.600 1.00 93.69 109 THR A N 1
ATOM 796 C CA . THR A 1 109 ? -15.069 -0.851 -0.936 1.00 93.69 109 THR A CA 1
ATOM 797 C C . THR A 1 109 ? -15.734 -2.218 -1.092 1.00 93.69 109 THR A C 1
ATOM 799 O O . THR A 1 109 ? -15.060 -3.235 -1.253 1.00 93.69 109 THR A O 1
ATOM 802 N N . GLY A 1 110 ? -17.066 -2.256 -1.025 1.00 90.69 110 GLY A N 1
ATOM 803 C CA . GLY A 1 110 ? -17.851 -3.492 -1.073 1.00 90.69 110 GLY A CA 1
ATOM 804 C C . GLY A 1 110 ? -18.255 -3.982 0.318 1.00 90.69 110 GLY A C 1
ATOM 805 O O . GLY A 1 110 ? -18.429 -3.179 1.238 1.00 90.69 110 GLY A O 1
ATOM 806 N N . ALA A 1 111 ? -18.405 -5.299 0.478 1.00 82.50 111 ALA A N 1
ATOM 807 C CA . ALA A 1 111 ? -18.927 -5.902 1.712 1.00 82.50 111 ALA A CA 1
ATOM 808 C C . ALA A 1 111 ? -18.081 -5.578 2.960 1.00 82.50 111 ALA A C 1
ATOM 810 O O . ALA A 1 111 ? -18.625 -5.393 4.044 1.00 82.50 111 ALA A O 1
ATOM 811 N N . ASN A 1 112 ? -16.763 -5.440 2.792 1.00 79.19 112 ASN A N 1
ATOM 812 C CA . ASN A 1 112 ? -15.812 -5.137 3.866 1.00 79.19 112 ASN A CA 1
ATOM 813 C C . ASN A 1 112 ? -15.239 -3.719 3.733 1.00 79.19 112 ASN A C 1
ATOM 815 O O . ASN A 1 112 ? -14.022 -3.522 3.798 1.00 79.19 112 ASN A O 1
ATOM 819 N N . SER A 1 113 ? -16.116 -2.738 3.496 1.00 88.81 113 SER A N 1
ATOM 820 C CA . SER A 1 113 ? -15.714 -1.338 3.337 1.00 88.81 113 SER A CA 1
ATOM 821 C C . SER A 1 113 ? -15.010 -0.814 4.589 1.00 88.81 113 SER A C 1
ATOM 823 O O . SER A 1 113 ? -15.582 -0.807 5.680 1.00 88.81 113 SER A O 1
ATOM 825 N N . ARG A 1 114 ? -13.773 -0.347 4.428 1.00 91.00 114 ARG A N 1
ATOM 826 C CA . ARG A 1 114 ? -12.964 0.245 5.499 1.00 91.00 114 ARG A CA 1
ATOM 827 C C . ARG A 1 114 ? -11.930 1.195 4.914 1.00 91.00 114 ARG A C 1
ATOM 829 O O . ARG A 1 114 ? -11.503 1.026 3.774 1.00 91.00 114 ARG A O 1
ATOM 836 N N . ASN A 1 115 ? -11.525 2.165 5.722 1.00 95.50 115 ASN A N 1
ATOM 837 C CA . ASN A 1 115 ? -10.419 3.054 5.413 1.00 95.50 115 ASN A CA 1
ATOM 838 C C . ASN A 1 115 ? -9.341 2.845 6.468 1.00 95.50 115 ASN A C 1
ATOM 840 O O . ASN A 1 115 ? -9.656 2.749 7.654 1.00 95.50 115 ASN A O 1
ATOM 844 N N . GLU A 1 116 ? -8.092 2.781 6.043 1.00 96.31 116 GLU A N 1
ATOM 845 C CA . GLU A 1 116 ? -6.948 2.572 6.927 1.00 96.31 116 GLU A CA 1
ATOM 846 C C . GLU A 1 116 ? -5.834 3.537 6.513 1.00 96.31 116 GLU A C 1
ATOM 848 O O . GLU A 1 116 ? -5.798 4.007 5.370 1.00 96.31 116 GLU A O 1
ATOM 853 N N . ARG A 1 117 ? -4.949 3.869 7.448 1.00 96.69 117 ARG A N 1
ATOM 854 C CA . ARG A 1 117 ? -3.775 4.706 7.193 1.00 96.69 117 ARG A CA 1
ATOM 855 C C . ARG A 1 117 ? -2.533 4.067 7.767 1.00 96.69 117 ARG A C 1
ATOM 857 O O . ARG A 1 117 ? -2.609 3.248 8.682 1.00 96.69 117 ARG A O 1
ATOM 864 N N . GLY A 1 118 ? -1.401 4.455 7.215 1.00 97.19 118 GLY A N 1
ATOM 865 C CA . GLY A 1 118 ? -0.120 3.935 7.628 1.00 97.19 118 GLY A CA 1
ATOM 866 C C . GLY A 1 118 ? 1.038 4.719 7.054 1.00 97.19 118 GLY A C 1
ATOM 867 O O . GLY A 1 118 ? 0.860 5.759 6.418 1.00 97.19 118 GLY A O 1
ATOM 868 N N . THR A 1 119 ? 2.220 4.157 7.228 1.00 97.69 119 THR A N 1
ATOM 869 C CA . THR A 1 119 ? 3.464 4.677 6.674 1.00 97.69 119 THR A CA 1
ATOM 870 C C . THR A 1 119 ? 4.181 3.576 5.909 1.00 97.69 119 THR A C 1
ATOM 872 O O . THR A 1 119 ? 4.000 2.392 6.196 1.00 97.69 119 THR A O 1
ATOM 875 N N . CYS A 1 120 ? 4.964 3.954 4.907 1.00 97.94 120 CYS A N 1
ATOM 876 C CA . CYS A 1 120 ? 5.779 3.058 4.107 1.00 97.94 120 CYS A CA 1
ATOM 877 C C . CYS A 1 120 ? 7.215 3.565 4.038 1.00 97.94 120 CYS A C 1
ATOM 879 O O . CYS A 1 120 ? 7.459 4.761 3.880 1.00 97.94 120 CYS A O 1
ATOM 881 N N . THR A 1 121 ? 8.161 2.635 4.050 1.00 97.00 121 THR A N 1
ATOM 882 C CA . THR A 1 121 ? 9.545 2.874 3.634 1.00 97.00 121 THR A CA 1
ATOM 883 C C . THR A 1 121 ? 9.786 2.215 2.285 1.00 97.00 121 THR A C 1
ATOM 885 O O . THR A 1 121 ? 9.264 1.129 2.035 1.00 97.00 121 THR A O 1
ATOM 888 N N . VAL A 1 122 ? 10.557 2.868 1.414 1.00 93.31 122 VAL A N 1
ATOM 889 C CA . VAL A 1 122 ? 10.900 2.333 0.090 1.00 93.31 122 VAL A CA 1
ATOM 890 C C . VAL A 1 122 ? 12.325 1.780 0.084 1.00 93.31 122 VAL A C 1
ATOM 892 O O . VAL A 1 122 ? 13.232 2.428 0.614 1.00 93.31 122 VAL A O 1
ATOM 895 N N . SER A 1 123 ? 12.502 0.603 -0.513 1.00 87.00 123 SER A N 1
ATOM 896 C CA . SER A 1 123 ? 13.790 -0.032 -0.807 1.00 87.00 123 SER A CA 1
ATOM 897 C C . SER A 1 123 ? 13.922 -0.415 -2.278 1.00 87.00 123 SER A C 1
ATOM 899 O O . SER A 1 123 ? 12.881 -0.522 -2.981 1.00 87.00 123 SER A O 1
#

Foldseek 3Di:
DDDDDDDDDPPDPPPPPPPPPPPWADKKKKWKWFAWWDDPRDTDGPVHTFIKIWMDTPPDQWIWIDGPRDIDIWGWDDDDQWIWTWDDDPFWIWIWIQGVQQKIWIATDGPPTTIIIIGIDMD